Protein AF-A0A7U4J6I2-F1 (afdb_monomer_lite)

pLDDT: mean 76.16, std 17.22, range [40.38, 96.38]

Radius of gyration: 33.55 Å; chains: 1; bounding box: 62×80×97 Å

Secondary structure (DSSP, 8-state):
-------------------------------HHHHHHHHHHHHHHHHHHHHHHHHHHHHHHHHHHHHHHHHHHHHHHHHHHHHHHHHHHHHH------GGGHHHHHHHHHHHHHHHHHHHHHH---TTPPPHHHHHHHHHHHHHHHHHHHHS---

Structure (mmCIF, N/CA/C/O backbone):
data_AF-A0A7U4J6I2-F1
#
_entry.id   AF-A0A7U4J6I2-F1
#
loop_
_atom_site.group_PDB
_atom_site.id
_atom_site.type_symbol
_atom_site.label_atom_id
_atom_site.label_alt_id
_atom_site.label_comp_id
_atom_site.label_asym_id
_atom_site.label_entity_id
_atom_site.label_seq_id
_atom_site.pdbx_PDB_ins_code
_atom_site.Cartn_x
_atom_site.Cartn_y
_atom_site.Cartn_z
_atom_site.occupancy
_atom_site.B_iso_or_equiv
_atom_site.auth_seq_id
_atom_site.auth_comp_id
_atom_site.auth_asym_id
_atom_site.auth_atom_id
_atom_site.pdbx_PDB_model_num
ATOM 1 N N . MET A 1 1 ? 14.341 -37.092 4.712 1.00 40.38 1 MET A N 1
ATOM 2 C CA . MET A 1 1 ? 14.756 -36.888 6.117 1.00 40.38 1 MET A CA 1
ATOM 3 C C . MET A 1 1 ? 13.918 -35.769 6.706 1.00 40.38 1 MET A C 1
ATOM 5 O O . MET A 1 1 ? 14.080 -34.619 6.331 1.00 40.38 1 MET A O 1
ATOM 9 N N . ILE A 1 2 ? 12.957 -36.156 7.538 1.00 41.97 2 ILE A N 1
ATOM 10 C CA . ILE A 1 2 ? 11.948 -35.301 8.165 1.00 41.97 2 ILE A CA 1
ATOM 11 C C . ILE A 1 2 ? 12.553 -34.755 9.462 1.00 41.97 2 ILE A C 1
ATOM 13 O O . ILE A 1 2 ? 12.979 -35.542 10.304 1.00 41.97 2 ILE A O 1
ATOM 17 N N . LYS A 1 3 ? 12.593 -33.431 9.638 1.00 42.28 3 LYS A N 1
ATOM 18 C CA . LYS A 1 3 ? 12.804 -32.808 10.953 1.00 42.28 3 LYS A CA 1
ATOM 19 C C . LYS A 1 3 ? 11.637 -31.879 11.257 1.00 42.28 3 LYS A C 1
ATOM 21 O O . LYS A 1 3 ? 11.626 -30.701 10.929 1.00 42.28 3 LYS A O 1
ATOM 26 N N . LEU A 1 4 ? 10.642 -32.521 11.856 1.00 41.75 4 LEU A N 1
ATOM 27 C CA . LEU A 1 4 ? 9.522 -31.978 12.600 1.00 41.75 4 LEU A CA 1
ATOM 28 C C . LEU A 1 4 ? 10.085 -31.288 13.857 1.00 41.75 4 LEU A C 1
ATOM 30 O O . LEU A 1 4 ? 10.608 -31.972 14.733 1.00 41.75 4 LEU A O 1
ATOM 34 N N . PHE A 1 5 ? 10.018 -29.960 13.944 1.00 47.06 5 PHE A N 1
ATOM 35 C CA . PHE A 1 5 ? 10.234 -29.251 15.209 1.00 47.06 5 PHE A CA 1
ATOM 36 C C . PHE A 1 5 ? 8.872 -28.829 15.761 1.00 47.06 5 PHE A C 1
ATOM 38 O O . PHE A 1 5 ? 8.329 -27.777 15.439 1.00 47.06 5 PHE A O 1
ATOM 45 N N . LEU A 1 6 ? 8.312 -29.729 16.567 1.00 45.97 6 LEU A N 1
ATOM 46 C CA . LEU A 1 6 ? 7.329 -29.420 17.594 1.00 45.97 6 LEU A CA 1
ATOM 47 C C . LEU A 1 6 ? 8.041 -28.600 18.675 1.00 45.97 6 LEU A C 1
ATOM 49 O O . LEU A 1 6 ? 8.978 -29.105 19.289 1.00 45.97 6 LEU A O 1
AT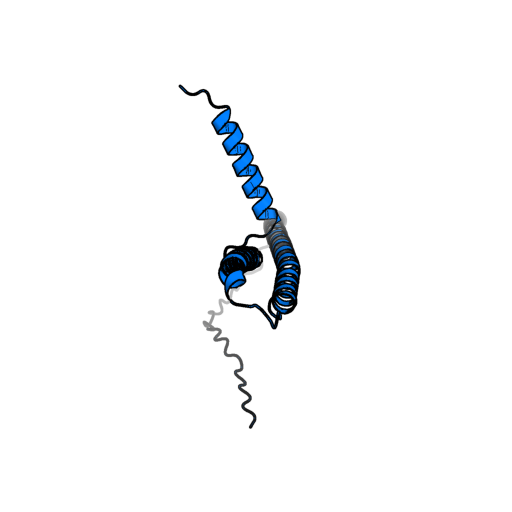OM 53 N N . LEU A 1 7 ? 7.583 -27.381 18.953 1.00 42.41 7 LEU A N 1
ATOM 54 C CA . LEU A 1 7 ? 7.808 -26.779 20.265 1.00 42.41 7 LEU A CA 1
ATOM 55 C C . LEU A 1 7 ? 6.479 -26.266 20.808 1.00 42.41 7 LEU A C 1
ATOM 57 O O . LEU A 1 7 ? 5.970 -25.211 20.432 1.00 42.41 7 LEU A O 1
ATOM 61 N N . SER A 1 8 ? 5.911 -27.104 21.667 1.00 44.81 8 SER A N 1
ATOM 62 C CA . SER A 1 8 ? 4.766 -26.818 22.510 1.00 44.81 8 SER A CA 1
ATOM 63 C C . SER A 1 8 ? 5.107 -25.783 23.583 1.00 44.81 8 SER A C 1
ATOM 65 O O . SER A 1 8 ? 6.195 -25.779 24.153 1.00 44.81 8 SER A O 1
ATOM 67 N N . ALA A 1 9 ? 4.102 -24.950 23.839 1.00 47.75 9 ALA A N 1
ATOM 68 C CA . ALA A 1 9 ? 3.800 -24.141 25.014 1.00 47.75 9 ALA A CA 1
ATOM 69 C C . ALA A 1 9 ? 4.600 -24.384 26.312 1.00 47.75 9 ALA A C 1
ATOM 71 O O . ALA A 1 9 ? 4.670 -25.499 26.822 1.00 47.75 9 ALA A O 1
ATOM 72 N N . ALA A 1 10 ? 4.994 -23.278 26.950 1.00 44.50 10 ALA A N 1
ATOM 73 C CA . ALA A 1 10 ? 5.068 -23.171 28.406 1.00 44.50 10 ALA A CA 1
ATOM 74 C C . ALA A 1 10 ? 4.720 -21.732 28.828 1.00 44.50 10 ALA A C 1
ATOM 76 O O . ALA A 1 10 ? 5.574 -20.855 28.931 1.00 44.50 10 ALA A O 1
ATOM 77 N N . LEU A 1 11 ? 3.423 -21.488 29.026 1.00 42.75 11 LEU A N 1
ATOM 78 C CA . LEU A 1 11 ? 2.893 -20.306 29.697 1.00 42.75 11 LEU A CA 1
ATOM 79 C C . LEU A 1 11 ? 3.181 -20.467 31.199 1.00 42.75 11 LEU A C 1
ATOM 81 O O . LEU A 1 11 ? 2.480 -21.203 31.892 1.00 42.75 11 LEU A O 1
ATOM 85 N N . ALA A 1 12 ? 4.237 -19.830 31.700 1.00 43.75 12 ALA A N 1
ATOM 86 C CA . ALA A 1 12 ? 4.539 -19.796 33.128 1.00 43.75 12 ALA A CA 1
ATOM 87 C C . ALA A 1 12 ? 3.609 -18.790 33.827 1.00 43.75 12 ALA A C 1
ATOM 89 O O . ALA A 1 12 ? 3.948 -17.623 34.017 1.00 43.75 12 ALA A O 1
ATOM 90 N N . ALA A 1 13 ? 2.407 -19.241 34.185 1.00 43.41 13 ALA A N 1
ATOM 91 C CA . ALA A 1 13 ? 1.543 -18.537 35.120 1.00 43.41 13 ALA A CA 1
ATOM 92 C C . ALA A 1 13 ? 2.112 -18.715 36.537 1.00 43.41 13 ALA A C 1
ATOM 94 O O . ALA A 1 13 ? 2.000 -19.781 37.139 1.00 43.41 13 ALA A O 1
ATOM 95 N N . ALA A 1 14 ? 2.755 -17.671 37.057 1.00 45.69 14 ALA A N 1
ATOM 96 C CA . ALA A 1 14 ? 3.150 -17.589 38.456 1.00 45.69 14 ALA A CA 1
ATOM 97 C C . ALA A 1 14 ? 1.887 -17.474 39.324 1.00 45.69 14 ALA A C 1
ATOM 99 O O . ALA A 1 14 ? 1.308 -16.400 39.469 1.00 45.69 14 ALA A O 1
ATOM 100 N N . ALA A 1 15 ? 1.440 -18.603 39.869 1.00 43.88 15 ALA A N 1
ATOM 101 C CA . ALA A 1 15 ? 0.414 -18.648 40.897 1.00 43.88 15 ALA A CA 1
ATOM 102 C C . ALA A 1 15 ? 1.038 -18.232 42.237 1.00 43.88 15 ALA A C 1
ATOM 104 O O . ALA A 1 15 ? 1.744 -19.006 42.881 1.00 43.88 15 ALA A O 1
ATOM 105 N N . THR A 1 16 ? 0.793 -16.994 42.657 1.00 54.72 16 THR A N 1
ATOM 106 C CA . THR A 1 16 ? 0.944 -16.596 44.058 1.00 54.72 16 THR A CA 1
ATOM 107 C C . THR A 1 16 ? -0.177 -17.250 44.877 1.00 54.72 16 THR A C 1
ATOM 109 O O . THR A 1 16 ? -1.333 -17.230 44.445 1.00 54.72 16 THR A O 1
ATOM 112 N N . PRO A 1 17 ? 0.107 -17.844 46.052 1.00 48.38 17 PRO A N 1
ATOM 113 C CA . PRO A 1 17 ? -0.946 -18.348 46.921 1.00 48.38 17 PRO A CA 1
ATOM 114 C C . PRO A 1 17 ? -1.696 -17.153 47.517 1.00 48.38 17 PRO A C 1
ATOM 116 O O . PRO A 1 17 ? -1.200 -16.467 48.410 1.00 48.38 17 PRO A O 1
ATOM 119 N N . ALA A 1 18 ? -2.889 -16.886 46.991 1.00 48.34 18 ALA A N 1
ATOM 120 C CA . ALA A 1 18 ? -3.823 -15.954 47.595 1.00 48.34 18 ALA A CA 1
ATOM 121 C C . ALA A 1 18 ? -4.298 -16.538 48.932 1.00 48.34 18 ALA A C 1
ATOM 123 O O . ALA A 1 18 ? -4.963 -17.572 48.989 1.00 48.34 18 ALA A O 1
ATOM 124 N N . THR A 1 19 ? -3.917 -15.865 50.011 1.00 48.91 19 THR A N 1
ATOM 125 C CA . THR A 1 19 ? -4.412 -16.052 51.370 1.00 48.91 19 THR A CA 1
ATOM 126 C C . THR A 1 19 ? -5.941 -16.045 51.358 1.00 48.91 19 THR A C 1
ATOM 128 O O . THR A 1 19 ? -6.564 -15.038 51.024 1.00 48.91 19 THR A O 1
ATOM 131 N N . ALA A 1 20 ? -6.554 -17.171 51.723 1.00 44.66 20 ALA A N 1
ATOM 132 C CA . ALA A 1 20 ? -7.990 -17.264 51.930 1.00 44.66 20 ALA A CA 1
ATOM 133 C C . ALA A 1 20 ? -8.385 -16.384 53.127 1.00 44.66 20 ALA A C 1
ATOM 135 O O . ALA A 1 20 ? -8.202 -16.764 54.282 1.00 44.66 20 ALA A O 1
ATOM 136 N N . GLN A 1 21 ? -8.910 -15.189 52.855 1.00 53.03 21 GLN A N 1
ATOM 137 C CA . GLN A 1 21 ? -9.627 -14.407 53.854 1.00 53.03 21 GLN A CA 1
ATOM 138 C C . GLN A 1 21 ? -11.035 -14.989 53.995 1.00 53.03 21 GLN A C 1
ATOM 140 O O . GLN A 1 21 ? -11.907 -14.778 53.155 1.00 53.03 21 GLN A O 1
ATOM 145 N N . THR A 1 22 ? -11.257 -15.733 55.076 1.00 45.66 22 THR A N 1
ATOM 146 C CA . THR A 1 22 ? -12.591 -16.013 55.614 1.00 45.66 22 THR A CA 1
ATOM 147 C C . THR A 1 22 ? -13.241 -14.697 56.031 1.00 45.66 22 THR A C 1
ATOM 149 O O . THR A 1 22 ? -13.003 -14.195 57.127 1.00 45.66 22 THR A O 1
ATOM 152 N N . VAL A 1 23 ? -14.062 -14.128 55.149 1.00 49.31 23 VAL A N 1
ATOM 153 C CA . VAL A 1 23 ? -14.975 -13.034 55.493 1.00 49.31 23 VAL A CA 1
ATOM 154 C C . VAL A 1 23 ? -16.255 -13.657 56.042 1.00 49.31 23 VAL A C 1
ATOM 156 O O . VAL A 1 23 ? -17.209 -13.926 55.317 1.00 49.31 23 VAL A O 1
ATOM 159 N N . SER A 1 24 ? -16.275 -13.908 57.348 1.00 50.00 24 SER A N 1
ATOM 160 C CA . SER A 1 24 ? -17.512 -14.063 58.110 1.00 50.00 24 SER A CA 1
ATOM 161 C C . SER A 1 24 ? -18.137 -12.678 58.286 1.00 50.00 24 SER A C 1
ATOM 163 O O . SER A 1 24 ? -17.932 -12.011 59.297 1.00 50.00 24 SER A O 1
ATOM 165 N N . GLY A 1 25 ? -18.843 -12.222 57.254 1.00 48.19 25 GLY A N 1
ATOM 166 C CA . GLY A 1 25 ? -19.657 -11.015 57.275 1.00 48.19 25 GLY A CA 1
ATOM 167 C C . GLY A 1 25 ? -21.080 -11.381 56.888 1.00 48.19 25 GLY A C 1
ATOM 168 O O . GLY A 1 25 ? -21.344 -11.716 55.738 1.00 48.19 25 GLY A O 1
ATOM 169 N N . THR A 1 26 ? -21.994 -11.332 57.854 1.00 47.72 26 THR A N 1
ATOM 170 C CA . THR A 1 26 ? -23.438 -11.201 57.617 1.00 47.72 26 THR A CA 1
ATOM 171 C C . THR A 1 26 ? -23.690 -10.266 56.428 1.00 47.72 26 THR A C 1
ATOM 173 O O . THR A 1 26 ? -23.086 -9.188 56.413 1.00 47.72 26 THR A O 1
ATOM 176 N N . PRO A 1 27 ? -24.546 -10.622 55.448 1.00 50.38 27 PRO A N 1
ATOM 177 C CA . PRO A 1 27 ? -24.859 -9.722 54.348 1.00 50.38 27 PRO A CA 1
ATOM 178 C C . PRO A 1 27 ? -25.510 -8.476 54.944 1.00 50.38 27 PRO A C 1
ATOM 180 O O . PRO A 1 27 ? -26.660 -8.507 55.381 1.00 50.38 27 PRO A O 1
ATOM 183 N N . ALA A 1 28 ? -24.748 -7.385 55.021 1.00 58.34 28 ALA A N 1
ATOM 184 C CA . ALA A 1 28 ? -25.308 -6.079 55.295 1.00 58.34 28 ALA A CA 1
ATOM 185 C C . ALA A 1 28 ? -26.399 -5.859 54.247 1.00 58.34 28 ALA A C 1
ATOM 187 O O . ALA A 1 28 ? -26.140 -6.002 53.052 1.00 58.34 28 ALA A O 1
ATOM 188 N N . VAL A 1 29 ? -27.622 -5.581 54.698 1.00 60.84 29 VAL A N 1
ATOM 189 C CA . VAL A 1 29 ? -28.743 -5.231 53.826 1.00 60.84 29 VAL A CA 1
ATOM 190 C C . VAL A 1 29 ? -28.343 -3.942 53.109 1.00 60.84 29 VAL A C 1
ATOM 192 O O . VAL A 1 29 ? -28.470 -2.843 53.647 1.00 60.84 29 VAL A O 1
ATOM 195 N N . VAL A 1 30 ? -27.742 -4.089 51.928 1.00 63.72 30 VAL A N 1
ATOM 196 C CA . VAL A 1 30 ? -27.364 -2.978 51.060 1.00 63.72 30 VAL A CA 1
ATOM 197 C C . VAL A 1 30 ? -28.670 -2.300 50.687 1.00 63.72 30 VAL A C 1
ATOM 199 O O . VAL A 1 30 ? -29.533 -2.932 50.084 1.00 63.72 30 VAL A O 1
ATOM 202 N N . SER A 1 31 ? -28.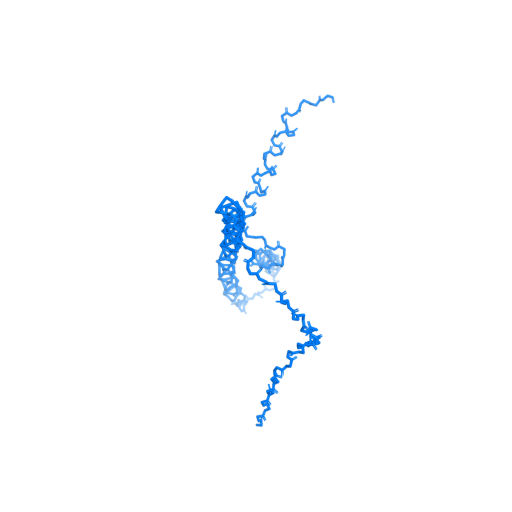849 -1.041 51.093 1.00 78.50 31 SER A N 1
ATOM 203 C CA . SER A 1 31 ? -30.078 -0.328 50.749 1.00 78.50 31 SER A CA 1
ATOM 204 C C . SER A 1 31 ? -30.230 -0.275 49.228 1.00 78.50 31 SER A C 1
ATOM 206 O O . SER A 1 31 ? -29.240 -0.085 48.515 1.00 78.50 31 SER A O 1
ATOM 208 N N . ASP A 1 32 ? -31.458 -0.399 48.726 1.00 81.31 32 ASP A N 1
ATOM 209 C CA . ASP A 1 32 ? -31.741 -0.402 47.283 1.00 81.31 32 ASP A CA 1
ATOM 210 C C . ASP A 1 32 ? -31.108 0.801 46.564 1.00 81.31 32 ASP A C 1
ATOM 212 O O . ASP A 1 32 ? -30.621 0.684 45.443 1.00 81.31 32 ASP A O 1
ATOM 216 N N . LYS A 1 33 ? -31.003 1.947 47.251 1.00 81.62 33 LYS A N 1
ATOM 217 C CA . LYS A 1 33 ? -30.322 3.150 46.749 1.00 81.62 33 LYS A CA 1
ATOM 218 C C . LYS A 1 33 ? -28.827 2.939 46.500 1.00 81.62 33 LYS A C 1
ATOM 220 O O . LYS A 1 33 ? -28.325 3.392 45.479 1.00 81.62 33 LYS A O 1
ATOM 225 N N . ALA A 1 34 ? -28.121 2.256 47.400 1.00 84.44 34 ALA A N 1
ATOM 226 C CA . ALA A 1 34 ? -26.706 1.932 47.214 1.00 84.44 34 ALA A CA 1
ATOM 227 C C . ALA A 1 34 ? -26.503 0.906 46.087 1.00 84.44 34 ALA A C 1
ATOM 229 O O . ALA A 1 34 ? -25.510 0.965 45.365 1.00 84.44 34 ALA A O 1
ATOM 230 N N . ARG A 1 35 ? -27.471 0.003 45.885 1.00 85.50 35 ARG A N 1
ATOM 231 C CA . ARG A 1 35 ? -27.432 -0.944 44.768 1.00 85.50 35 ARG A CA 1
ATOM 232 C C . ARG A 1 35 ? -27.675 -0.260 43.421 1.00 85.50 35 ARG A C 1
ATOM 234 O O . ARG A 1 35 ? -26.987 -0.574 42.454 1.00 85.50 35 ARG A O 1
ATOM 241 N N . ILE A 1 36 ? -28.604 0.695 43.362 1.00 89.56 36 ILE A N 1
ATOM 242 C CA . ILE A 1 36 ? -28.878 1.493 42.157 1.00 89.56 36 ILE A CA 1
ATOM 243 C C . ILE A 1 36 ? -27.643 2.306 41.755 1.00 89.56 36 ILE A C 1
ATOM 245 O O . ILE A 1 36 ? -27.232 2.245 40.599 1.00 89.56 36 ILE A O 1
ATOM 249 N N . THR A 1 37 ? -26.996 3.006 42.693 1.00 92.25 37 THR A N 1
ATOM 250 C CA . THR A 1 37 ? -25.800 3.808 42.378 1.00 92.25 37 THR A CA 1
ATOM 251 C C . THR A 1 37 ? -24.619 2.947 41.930 1.00 92.25 37 THR A C 1
ATOM 253 O O . THR A 1 37 ? -23.883 3.327 41.017 1.00 92.25 37 THR A O 1
ATOM 256 N N . GLU A 1 38 ? -24.449 1.760 42.518 1.00 91.25 38 GLU A N 1
ATOM 257 C CA . GLU A 1 38 ? -23.447 0.790 42.080 1.00 91.25 38 GLU A CA 1
ATOM 258 C C . GLU A 1 38 ? -23.713 0.314 40.642 1.00 91.25 38 GLU A C 1
ATOM 260 O O . GLU A 1 38 ? -22.797 0.316 39.814 1.00 91.25 38 GLU A O 1
ATOM 265 N N . LEU A 1 39 ? -24.962 -0.040 40.321 1.00 92.44 39 LEU A N 1
ATOM 266 C CA . LEU A 1 39 ? -25.364 -0.475 38.981 1.00 92.44 39 LEU A CA 1
ATOM 267 C C . LEU A 1 39 ? -25.218 0.643 37.942 1.00 92.44 39 LEU A C 1
ATOM 269 O O . LEU A 1 39 ? -24.721 0.392 36.846 1.00 92.44 39 LEU A O 1
ATOM 273 N N . GLU A 1 40 ? -25.558 1.887 38.278 1.00 94.44 40 GLU A N 1
ATOM 274 C CA . GLU A 1 40 ? -25.320 3.043 37.406 1.00 94.44 40 GLU A CA 1
ATOM 275 C C . GLU A 1 40 ? -23.825 3.246 37.129 1.00 94.44 40 GLU A C 1
ATOM 277 O O . GLU A 1 40 ? -23.421 3.486 35.988 1.00 94.44 40 GLU A O 1
ATOM 282 N N . ALA A 1 41 ? -22.975 3.106 38.150 1.00 93.62 41 ALA A N 1
ATOM 283 C CA . ALA A 1 41 ? -21.527 3.192 37.988 1.00 93.62 41 ALA A CA 1
ATOM 284 C C . ALA A 1 41 ? -20.958 2.024 37.162 1.00 93.62 41 ALA A C 1
ATOM 286 O O . ALA A 1 41 ? -19.960 2.193 36.456 1.00 93.62 41 ALA A O 1
ATOM 287 N N . GLN A 1 42 ? -21.559 0.835 37.239 1.00 92.94 42 GLN A N 1
ATOM 288 C CA . GLN A 1 42 ? -21.203 -0.304 36.390 1.00 92.94 42 GLN A CA 1
ATOM 289 C C . GLN A 1 42 ? -21.633 -0.071 34.937 1.00 92.94 42 GLN A C 1
ATOM 291 O O . GLN A 1 42 ? -20.811 -0.246 34.039 1.00 92.94 42 GLN A O 1
ATOM 296 N N . LEU A 1 43 ? -22.858 0.407 34.702 1.00 93.62 43 LEU A N 1
ATOM 297 C CA . LEU A 1 43 ? -23.349 0.747 33.364 1.00 93.62 43 LEU A CA 1
ATOM 298 C C . LEU A 1 43 ? -22.476 1.815 32.703 1.00 93.62 43 LEU A C 1
ATOM 300 O O . LEU A 1 43 ? -22.035 1.614 31.578 1.00 93.62 43 LEU A O 1
ATOM 304 N N . ARG A 1 44 ? -22.129 2.897 33.415 1.00 95.19 44 ARG A N 1
ATOM 305 C CA . ARG A 1 44 ? -21.220 3.937 32.891 1.00 95.19 44 ARG A CA 1
ATOM 306 C C . ARG A 1 44 ? -19.849 3.384 32.506 1.00 95.19 44 ARG A C 1
ATOM 308 O O . ARG A 1 44 ? -19.266 3.794 31.507 1.00 95.19 44 ARG A O 1
ATOM 315 N N . ARG A 1 45 ? -19.310 2.442 33.285 1.00 94.62 45 ARG A N 1
ATOM 316 C CA . ARG A 1 45 ? -18.048 1.772 32.935 1.00 94.62 45 ARG A CA 1
ATOM 317 C C . ARG A 1 45 ? -18.207 0.910 31.685 1.00 94.62 45 ARG A C 1
ATOM 319 O O . ARG A 1 45 ? -17.357 0.971 30.802 1.00 94.62 45 ARG A O 1
ATOM 326 N N . GLN A 1 46 ? -19.298 0.158 31.580 1.00 95.62 46 GLN A N 1
ATOM 327 C CA . GLN A 1 46 ? -19.580 -0.673 30.410 1.00 95.62 46 GLN A CA 1
ATOM 328 C C . GLN A 1 46 ? -19.783 0.157 29.138 1.00 95.62 46 GLN A C 1
ATOM 330 O O . GLN A 1 46 ? -19.268 -0.226 28.089 1.00 95.62 46 GLN A O 1
ATOM 335 N N . THR A 1 47 ? -20.461 1.306 29.215 1.00 96.12 47 THR A N 1
ATOM 336 C CA . THR A 1 47 ? -20.640 2.191 28.054 1.00 96.12 47 THR A CA 1
ATOM 337 C C . THR A 1 47 ? -19.308 2.752 27.574 1.00 96.12 47 THR A C 1
ATOM 339 O O . THR A 1 47 ? -19.031 2.698 26.381 1.00 96.12 47 THR A O 1
ATOM 342 N N . LEU A 1 48 ? -18.438 3.193 28.488 1.00 95.56 48 LEU A N 1
ATOM 343 C CA . LEU A 1 48 ? -17.104 3.685 28.128 1.00 95.56 48 LEU A CA 1
ATOM 344 C C . LEU A 1 48 ? -16.234 2.593 27.492 1.00 95.56 48 LEU A C 1
ATOM 346 O O . LEU A 1 48 ? -15.559 2.841 26.495 1.00 95.56 48 LEU A O 1
ATOM 350 N N . ILE A 1 49 ? -16.273 1.369 28.028 1.00 95.44 49 ILE A N 1
ATOM 351 C CA . ILE A 1 49 ? -15.561 0.225 27.438 1.00 95.44 49 ILE A CA 1
ATOM 352 C C . ILE A 1 49 ? -16.096 -0.068 26.032 1.00 95.44 49 ILE A C 1
ATOM 354 O O . ILE A 1 49 ? -15.311 -0.253 25.104 1.00 95.44 49 ILE A O 1
ATOM 358 N N . ALA A 1 50 ? -17.419 -0.066 25.851 1.00 95.25 50 ALA A N 1
ATOM 359 C CA . ALA A 1 50 ? -18.037 -0.298 24.551 1.00 95.25 50 ALA A CA 1
ATOM 360 C C . ALA A 1 50 ? -17.679 0.798 23.534 1.00 95.25 50 ALA A C 1
ATOM 362 O O . ALA A 1 50 ? -17.418 0.495 22.370 1.00 95.25 50 ALA A O 1
ATOM 363 N N . GLU A 1 51 ? -17.632 2.062 23.952 1.00 96.38 51 GLU A N 1
ATOM 364 C CA . GLU A 1 51 ? -17.206 3.178 23.104 1.00 96.38 51 GLU A CA 1
ATOM 365 C C . GLU A 1 51 ? -15.734 3.074 22.704 1.00 96.38 51 GLU A C 1
ATOM 367 O O . GLU A 1 51 ? -15.405 3.262 21.532 1.00 96.38 51 GLU A O 1
ATOM 372 N N . ASN A 1 52 ? -14.850 2.730 23.642 1.00 95.19 52 ASN A N 1
ATOM 373 C CA . ASN A 1 52 ? -13.433 2.521 23.348 1.00 95.19 52 ASN A CA 1
ATOM 374 C C . ASN A 1 52 ? -13.235 1.353 22.376 1.00 95.19 52 ASN A C 1
ATOM 376 O O . ASN A 1 52 ? -12.543 1.509 21.372 1.00 95.19 52 ASN A O 1
ATOM 380 N N . ALA A 1 53 ? -13.926 0.232 22.596 1.00 94.81 53 ALA A N 1
ATOM 381 C CA . ALA A 1 53 ? -13.882 -0.911 21.689 1.00 94.81 53 ALA A CA 1
ATOM 382 C C . ALA A 1 53 ? -14.379 -0.551 20.277 1.00 94.81 53 ALA A C 1
ATOM 384 O O . ALA A 1 53 ? -13.791 -0.974 19.283 1.00 94.81 53 ALA A O 1
ATOM 385 N N . ARG A 1 54 ? -15.434 0.271 20.157 1.00 95.25 54 ARG A N 1
ATOM 386 C CA . ARG A 1 54 ? -15.906 0.768 18.851 1.00 95.25 54 ARG A CA 1
ATOM 387 C C . ARG A 1 54 ? -14.833 1.593 18.140 1.00 95.25 54 ARG A C 1
ATOM 389 O O . ARG A 1 54 ? -14.569 1.335 16.968 1.00 95.25 54 ARG A O 1
ATOM 396 N N . LYS A 1 55 ? -14.179 2.517 18.850 1.00 94.88 55 LYS A N 1
ATOM 397 C CA . LYS A 1 55 ? -13.084 3.335 18.299 1.00 94.88 55 LYS A CA 1
ATOM 398 C C . LYS A 1 55 ? -11.906 2.476 17.842 1.00 94.88 55 LYS A C 1
ATOM 400 O O . LYS A 1 55 ? -11.386 2.684 16.751 1.00 94.88 55 LYS A O 1
ATOM 405 N N . GLU A 1 56 ? -11.510 1.480 18.630 1.00 93.25 56 GLU A N 1
ATOM 406 C CA . GLU A 1 56 ? -10.437 0.553 18.252 1.00 93.25 56 GLU A CA 1
ATOM 407 C C . GLU A 1 56 ? -10.782 -0.232 16.982 1.00 93.25 56 GLU A C 1
ATOM 409 O O . GLU A 1 56 ? -9.964 -0.324 16.065 1.00 93.25 56 GLU A O 1
ATOM 414 N N . VAL A 1 57 ? -12.015 -0.733 16.869 1.00 95.12 57 VAL A N 1
ATOM 415 C CA . VAL A 1 57 ? -12.481 -1.429 15.660 1.00 95.12 57 VAL A CA 1
ATOM 416 C C . VAL A 1 57 ? -12.485 -0.499 14.446 1.00 95.12 57 VAL A C 1
ATOM 418 O O . VAL A 1 57 ? -12.108 -0.920 13.351 1.00 95.12 57 VAL A O 1
ATOM 421 N N . GLU A 1 58 ? -12.885 0.760 14.607 1.00 94.31 58 GLU A N 1
ATOM 422 C CA . GLU A 1 58 ? -12.835 1.756 13.533 1.00 94.31 58 GLU A CA 1
ATOM 423 C C . GLU A 1 58 ? -11.402 2.027 13.066 1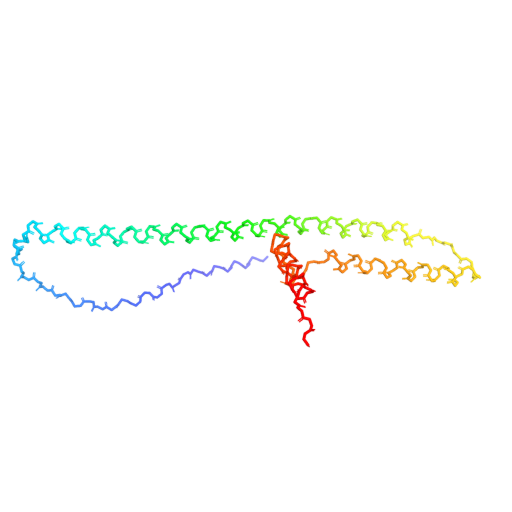.00 94.31 58 GLU A C 1
ATOM 425 O O . GLU A 1 58 ? -11.148 2.026 11.859 1.00 94.31 58 GLU A O 1
ATOM 430 N N . ILE A 1 59 ? -10.453 2.162 13.997 1.00 93.06 59 ILE A N 1
ATOM 431 C CA . ILE A 1 59 ? -9.024 2.317 13.690 1.00 93.06 59 ILE A CA 1
ATOM 432 C C . ILE A 1 59 ? -8.508 1.097 12.923 1.00 93.06 59 ILE A C 1
ATOM 434 O O . ILE A 1 59 ? -7.849 1.239 11.892 1.00 93.06 59 ILE A O 1
ATOM 438 N N . VAL A 1 60 ? -8.838 -0.115 13.376 1.00 92.81 60 VAL A N 1
ATOM 439 C CA . VAL A 1 60 ? -8.428 -1.353 12.697 1.00 92.81 60 VAL A CA 1
ATOM 440 C C . VAL A 1 60 ? -9.013 -1.426 11.287 1.00 92.81 60 VAL A C 1
ATOM 442 O O . VAL A 1 60 ? -8.295 -1.766 10.347 1.00 92.81 60 VAL A O 1
ATOM 445 N N . ARG A 1 61 ? -10.286 -1.057 11.102 1.00 93.38 61 ARG A N 1
ATOM 446 C CA . ARG A 1 61 ? -10.927 -1.016 9.778 1.00 93.38 61 ARG A CA 1
ATOM 447 C C . ARG A 1 61 ? -10.288 0.021 8.860 1.00 93.38 61 ARG A C 1
ATOM 449 O O . ARG A 1 61 ? -10.097 -0.263 7.681 1.00 93.38 61 ARG A O 1
ATOM 456 N N . ALA A 1 62 ? -9.942 1.199 9.376 1.00 89.94 62 ALA A N 1
ATOM 457 C CA . ALA A 1 62 ? -9.227 2.214 8.609 1.00 89.94 62 ALA A CA 1
ATOM 458 C C . ALA A 1 62 ? -7.840 1.710 8.179 1.00 89.94 62 ALA A C 1
ATOM 460 O O . ALA A 1 62 ? -7.493 1.795 7.004 1.00 89.94 62 ALA A O 1
ATOM 461 N N . ASN A 1 63 ? -7.092 1.091 9.095 1.00 88.25 63 ASN A N 1
ATOM 462 C CA . ASN A 1 63 ? -5.787 0.501 8.798 1.00 88.25 63 ASN A CA 1
ATOM 463 C C . ASN A 1 63 ? -5.872 -0.647 7.784 1.00 88.25 63 ASN A C 1
ATOM 465 O O . ASN A 1 63 ? -5.002 -0.766 6.925 1.00 88.25 63 ASN A O 1
ATOM 469 N N . ALA A 1 64 ? -6.910 -1.484 7.859 1.00 89.94 64 ALA A N 1
ATOM 470 C CA . ALA A 1 64 ? -7.146 -2.541 6.879 1.00 89.94 64 ALA A CA 1
ATOM 471 C C . ALA A 1 64 ? -7.358 -1.958 5.473 1.00 89.94 64 ALA A C 1
ATOM 473 O O . ALA A 1 64 ? -6.691 -2.388 4.539 1.00 89.94 64 ALA A O 1
ATOM 474 N N . ARG A 1 65 ? -8.174 -0.903 5.343 1.00 91.25 65 ARG A N 1
ATOM 475 C CA . ARG A 1 65 ? -8.392 -0.214 4.058 1.00 91.25 65 ARG A CA 1
ATOM 476 C C . ARG A 1 65 ? -7.099 0.349 3.469 1.00 91.25 65 ARG A C 1
ATOM 478 O O . ARG A 1 65 ? -6.838 0.152 2.290 1.00 91.25 65 ARG A O 1
ATOM 485 N N . LEU A 1 66 ? -6.260 0.991 4.286 1.00 89.81 66 LEU A N 1
ATOM 486 C CA . LEU A 1 66 ? -4.964 1.510 3.827 1.00 89.81 66 LEU A CA 1
ATOM 487 C C . LEU A 1 66 ? -4.037 0.392 3.323 1.00 89.81 66 LEU A C 1
ATOM 489 O O . LEU A 1 66 ? -3.315 0.573 2.343 1.00 89.81 66 LEU A O 1
ATOM 493 N N . LYS A 1 67 ? -4.065 -0.778 3.971 1.00 88.81 67 LYS A N 1
ATOM 494 C CA . LYS A 1 67 ? -3.309 -1.953 3.516 1.00 88.81 67 LYS A CA 1
ATOM 495 C C . LYS A 1 67 ? -3.870 -2.523 2.216 1.00 88.81 67 LYS A C 1
ATOM 497 O O . LYS A 1 67 ? -3.084 -2.871 1.339 1.00 88.81 67 LYS A O 1
ATOM 502 N N . ASP A 1 68 ? -5.189 -2.578 2.064 1.00 91.12 68 ASP A N 1
ATOM 503 C CA . ASP A 1 68 ? -5.827 -3.025 0.823 1.00 91.12 68 ASP A CA 1
ATOM 504 C C . ASP A 1 68 ? -5.436 -2.125 -0.357 1.00 91.12 68 ASP A C 1
ATOM 506 O O . ASP A 1 68 ? -5.104 -2.620 -1.435 1.00 91.12 68 ASP A O 1
ATOM 510 N N . GLU A 1 69 ? -5.377 -0.808 -0.144 1.00 88.81 69 GLU A N 1
ATOM 511 C CA . GLU A 1 69 ? -4.887 0.140 -1.149 1.00 88.81 69 GLU A CA 1
ATOM 512 C C . GLU A 1 69 ? -3.425 -0.128 -1.543 1.00 88.81 69 GLU A C 1
ATOM 514 O O . GLU A 1 69 ? -3.097 -0.128 -2.731 1.00 88.81 69 GLU A O 1
ATOM 519 N N . LEU A 1 70 ? -2.546 -0.411 -0.574 1.00 89.00 70 LEU A N 1
ATOM 520 C CA . LEU A 1 70 ? -1.152 -0.778 -0.851 1.00 89.00 70 LEU A CA 1
ATOM 521 C C . LEU A 1 70 ? -1.043 -2.094 -1.625 1.00 89.00 70 LEU A C 1
ATOM 523 O O . LEU A 1 70 ? -0.214 -2.206 -2.525 1.00 89.00 70 LEU A O 1
ATOM 527 N N . ILE A 1 71 ? -1.887 -3.082 -1.318 1.00 88.19 71 ILE A N 1
ATOM 528 C CA . ILE A 1 71 ? -1.925 -4.353 -2.052 1.00 88.19 71 ILE A CA 1
ATOM 529 C C . ILE A 1 71 ? -2.352 -4.118 -3.504 1.00 88.19 71 ILE A C 1
ATOM 531 O O . ILE A 1 71 ? -1.770 -4.704 -4.420 1.00 88.19 71 ILE A O 1
ATOM 535 N N . LEU A 1 72 ? -3.350 -3.263 -3.740 1.00 90.31 72 LEU A N 1
ATOM 536 C CA . LEU A 1 72 ? -3.780 -2.906 -5.093 1.00 90.31 72 LEU A CA 1
ATOM 537 C C . LEU A 1 72 ? -2.669 -2.194 -5.866 1.00 90.31 72 LEU A C 1
ATOM 539 O O . LEU A 1 72 ? -2.369 -2.592 -6.994 1.00 90.31 72 LEU A O 1
ATOM 543 N N . LEU A 1 73 ? -2.013 -1.212 -5.244 1.00 88.06 73 LEU A N 1
ATOM 544 C CA . LEU A 1 73 ? -0.856 -0.537 -5.828 1.00 88.06 73 LEU A CA 1
ATOM 545 C C . LEU A 1 73 ? 0.257 -1.542 -6.139 1.00 88.06 73 LEU A C 1
ATOM 547 O O . LEU A 1 73 ? 0.831 -1.505 -7.223 1.00 88.06 73 LEU A O 1
ATOM 551 N N . ALA A 1 74 ? 0.509 -2.501 -5.247 1.00 85.44 74 ALA A N 1
ATOM 552 C CA . ALA A 1 74 ? 1.515 -3.526 -5.471 1.00 85.44 74 ALA A CA 1
ATOM 553 C C . ALA A 1 74 ? 1.213 -4.414 -6.674 1.00 85.44 74 ALA A C 1
ATOM 555 O O . ALA A 1 74 ? 2.113 -4.721 -7.453 1.00 85.44 74 ALA A O 1
ATOM 556 N N . ARG A 1 75 ? -0.052 -4.795 -6.866 1.00 88.25 75 ARG A N 1
ATOM 557 C CA . ARG A 1 75 ? -0.474 -5.560 -8.047 1.00 88.25 75 ARG A CA 1
ATOM 558 C C . ARG A 1 75 ? -0.261 -4.770 -9.335 1.00 88.25 75 ARG A C 1
ATOM 560 O O . ARG A 1 75 ? 0.280 -5.324 -10.287 1.00 88.25 75 ARG A O 1
ATOM 567 N N . GLN A 1 76 ? -0.648 -3.495 -9.351 1.00 87.06 76 GLN A N 1
ATOM 568 C CA . GLN A 1 76 ? -0.470 -2.615 -10.512 1.00 87.06 76 GLN A CA 1
ATOM 569 C C . GLN A 1 76 ? 1.011 -2.461 -10.866 1.00 87.06 76 GLN A C 1
ATOM 571 O O . GLN A 1 76 ? 1.416 -2.710 -11.996 1.00 87.06 76 GLN A O 1
ATOM 576 N N . ARG A 1 77 ? 1.832 -2.150 -9.865 1.00 86.31 77 ARG A N 1
ATOM 577 C CA . ARG A 1 77 ? 3.276 -1.970 -10.001 1.00 86.31 77 ARG A CA 1
ATOM 578 C C . ARG A 1 77 ? 3.991 -3.240 -10.453 1.00 86.31 77 ARG A C 1
ATOM 580 O O . ARG A 1 77 ? 4.864 -3.187 -11.308 1.00 86.31 77 ARG A O 1
ATOM 587 N N . ASN A 1 78 ? 3.582 -4.400 -9.948 1.00 86.75 78 ASN A N 1
ATOM 588 C CA . ASN A 1 78 ? 4.127 -5.677 -10.401 1.00 86.75 78 ASN A CA 1
ATOM 589 C C . ASN A 1 78 ? 3.777 -5.951 -11.876 1.00 86.75 78 ASN A C 1
ATOM 591 O O . ASN A 1 78 ? 4.642 -6.347 -12.653 1.00 86.75 78 ASN A O 1
ATOM 595 N N . ALA A 1 79 ? 2.541 -5.660 -12.299 1.00 85.94 79 ALA A N 1
ATOM 596 C CA . ALA A 1 79 ? 2.161 -5.758 -13.708 1.00 85.94 79 ALA A CA 1
ATOM 597 C C . ALA A 1 79 ? 2.993 -4.817 -14.604 1.00 85.94 79 ALA A C 1
ATOM 599 O O . ALA A 1 79 ? 3.418 -5.223 -15.684 1.00 85.94 79 ALA A O 1
ATOM 600 N N . GLU A 1 80 ? 3.288 -3.597 -14.142 1.00 84.81 80 GLU A N 1
ATOM 601 C CA . GLU A 1 80 ? 4.186 -2.665 -14.841 1.00 84.81 80 GLU A CA 1
ATOM 602 C C . GLU A 1 80 ? 5.614 -3.213 -14.962 1.00 84.81 80 GLU A C 1
ATOM 604 O O . GLU A 1 80 ? 6.212 -3.120 -16.032 1.00 84.81 80 GLU A O 1
ATOM 609 N N . LEU A 1 81 ? 6.159 -3.828 -13.906 1.00 84.94 81 LEU A N 1
ATOM 610 C CA . LEU A 1 81 ? 7.488 -4.450 -13.950 1.00 84.94 81 LEU A CA 1
ATOM 611 C C . LEU A 1 81 ? 7.554 -5.583 -14.980 1.00 84.94 81 LEU A C 1
ATOM 613 O O . LEU A 1 81 ? 8.523 -5.660 -15.736 1.00 84.94 81 LEU A O 1
ATOM 617 N N . TYR A 1 82 ? 6.522 -6.430 -15.054 1.00 84.56 82 TYR A N 1
ATOM 618 C CA . TYR A 1 82 ? 6.436 -7.458 -16.094 1.00 84.56 82 TYR A CA 1
ATOM 619 C C . TYR A 1 82 ? 6.352 -6.850 -17.494 1.00 84.56 82 TYR A C 1
ATOM 621 O O . TYR A 1 82 ? 7.053 -7.315 -18.390 1.00 84.56 82 TYR A O 1
ATOM 629 N N . ALA A 1 83 ? 5.558 -5.792 -17.679 1.00 85.50 83 ALA A N 1
ATOM 630 C CA . ALA A 1 83 ? 5.461 -5.097 -18.961 1.00 85.50 83 ALA A CA 1
ATOM 631 C C . ALA A 1 83 ? 6.814 -4.501 -19.395 1.00 85.50 83 ALA A C 1
ATOM 633 O O . ALA A 1 83 ? 7.223 -4.653 -20.548 1.00 85.50 83 ALA A O 1
ATOM 634 N N . ILE A 1 84 ? 7.551 -3.888 -18.462 1.00 81.75 84 ILE A N 1
ATOM 635 C CA . ILE A 1 84 ? 8.907 -3.382 -18.707 1.00 81.75 84 ILE A CA 1
ATOM 636 C C . ILE A 1 84 ? 9.843 -4.530 -19.095 1.00 81.75 84 ILE A C 1
ATOM 638 O O . ILE A 1 84 ? 10.576 -4.415 -20.075 1.00 81.75 84 ILE A O 1
ATOM 642 N N . ALA A 1 85 ? 9.801 -5.650 -18.369 1.00 79.19 85 ALA A N 1
ATOM 643 C CA . ALA A 1 85 ? 10.625 -6.814 -18.678 1.00 79.19 85 ALA A CA 1
ATOM 644 C C . ALA A 1 85 ? 10.344 -7.357 -20.090 1.00 79.19 85 ALA A C 1
ATOM 646 O O . ALA A 1 85 ? 11.288 -7.638 -20.829 1.00 79.19 85 ALA A O 1
ATOM 647 N N . THR A 1 86 ? 9.074 -7.441 -20.500 1.00 83.56 86 THR A N 1
ATOM 648 C CA . THR A 1 86 ? 8.712 -7.844 -21.869 1.00 83.56 86 THR A CA 1
ATOM 649 C C . THR A 1 86 ? 9.201 -6.842 -22.917 1.00 83.56 86 THR A C 1
ATOM 651 O O . THR A 1 86 ? 9.794 -7.250 -23.910 1.00 83.56 86 THR A O 1
ATOM 654 N N . GLU A 1 87 ? 9.067 -5.533 -22.669 1.00 81.38 87 GLU A N 1
ATOM 655 C CA . GLU A 1 87 ? 9.522 -4.492 -23.604 1.00 81.38 87 GLU A CA 1
ATOM 656 C C . GLU A 1 87 ? 11.052 -4.507 -23.781 1.00 81.38 87 GLU A C 1
ATOM 658 O O . GLU A 1 87 ? 11.562 -4.291 -24.884 1.00 81.38 87 GLU A O 1
ATOM 663 N N . ILE A 1 88 ? 11.798 -4.796 -22.707 1.00 78.69 88 ILE A N 1
ATOM 664 C CA . ILE A 1 88 ? 13.256 -4.962 -22.749 1.00 78.69 88 ILE A CA 1
ATOM 665 C C . ILE A 1 88 ? 13.641 -6.188 -23.583 1.00 78.69 88 ILE A C 1
ATOM 667 O O . ILE A 1 88 ? 14.562 -6.089 -24.395 1.00 78.69 88 ILE A O 1
ATOM 671 N N . LEU A 1 89 ? 12.954 -7.324 -23.416 1.00 74.62 89 LEU A N 1
ATOM 672 C CA . LEU A 1 89 ? 13.218 -8.535 -24.203 1.00 74.62 89 LEU A CA 1
ATOM 673 C C . LEU A 1 89 ? 12.962 -8.302 -25.698 1.00 74.62 89 LEU A C 1
ATOM 675 O O . LEU A 1 89 ? 13.813 -8.640 -26.523 1.00 74.62 89 LEU A O 1
ATOM 679 N N . ASP A 1 90 ? 11.850 -7.649 -26.037 1.00 78.38 90 ASP A N 1
ATOM 680 C CA . ASP A 1 90 ? 11.478 -7.358 -27.425 1.00 78.38 90 ASP A CA 1
ATOM 681 C C . ASP A 1 90 ? 12.470 -6.402 -28.104 1.00 78.38 90 ASP A C 1
ATOM 683 O O . ASP A 1 90 ? 12.837 -6.585 -29.267 1.00 78.38 90 ASP A O 1
ATOM 687 N N . ARG A 1 91 ? 12.943 -5.375 -27.383 1.00 72.00 91 ARG A N 1
ATOM 688 C CA . ARG A 1 91 ? 13.869 -4.366 -27.930 1.00 72.00 91 ARG A CA 1
ATOM 689 C C . ARG A 1 91 ? 15.342 -4.763 -27.851 1.00 72.00 91 ARG A C 1
ATOM 691 O O . ARG A 1 91 ? 16.145 -4.250 -28.630 1.00 72.00 91 ARG A O 1
ATOM 698 N N . GLY A 1 92 ? 15.707 -5.647 -26.925 1.00 63.59 92 GLY A N 1
ATOM 699 C CA . GLY A 1 92 ? 17.082 -6.100 -26.705 1.00 63.59 92 GLY A CA 1
ATOM 700 C C . GLY A 1 92 ? 17.590 -7.095 -27.753 1.00 63.59 92 GLY A C 1
ATOM 701 O O . GLY A 1 92 ? 18.799 -7.204 -27.950 1.00 63.59 92 GLY A O 1
ATOM 702 N N . MET A 1 93 ? 16.700 -7.787 -28.472 1.00 57.09 93 MET A N 1
ATOM 703 C CA . MET A 1 93 ? 17.067 -8.797 -29.474 1.00 57.09 93 MET A CA 1
ATOM 704 C C . MET A 1 93 ? 17.151 -8.240 -30.906 1.00 57.09 93 MET A C 1
ATOM 706 O O . MET A 1 93 ? 16.411 -8.655 -31.799 1.00 57.09 93 MET A O 1
ATOM 710 N N . HIS A 1 94 ? 18.077 -7.316 -31.177 1.00 59.09 94 HIS A N 1
ATOM 711 C CA . HIS A 1 94 ? 18.400 -6.932 -32.559 1.00 59.09 94 HIS A CA 1
ATOM 712 C C . HIS A 1 94 ? 19.776 -7.468 -32.997 1.00 59.09 94 HIS A C 1
ATOM 714 O O . HIS A 1 94 ? 20.799 -6.912 -32.604 1.00 59.09 94 HIS A O 1
ATOM 720 N N . PRO A 1 95 ? 19.832 -8.528 -33.836 1.00 58.28 95 PRO A N 1
ATOM 721 C CA . PRO A 1 95 ? 21.054 -9.306 -34.064 1.00 58.28 95 PRO A CA 1
ATOM 722 C C . PRO A 1 95 ? 22.085 -8.680 -35.020 1.00 58.28 95 PRO A C 1
ATOM 724 O O . PRO A 1 95 ? 23.083 -9.327 -35.328 1.00 58.28 95 PRO A O 1
ATOM 727 N N . ARG A 1 96 ? 21.887 -7.462 -35.547 1.00 59.44 96 ARG A N 1
ATOM 728 C CA . ARG A 1 96 ? 22.802 -6.884 -36.552 1.00 59.44 96 ARG A CA 1
ATOM 729 C C . ARG A 1 96 ? 22.929 -5.364 -36.445 1.00 59.44 96 ARG A C 1
ATOM 731 O O . ARG A 1 96 ? 21.956 -4.639 -36.657 1.00 59.44 96 ARG A O 1
ATOM 738 N N . SER A 1 97 ? 24.147 -4.872 -36.224 1.00 54.84 97 SER A N 1
ATOM 739 C CA . SER A 1 97 ? 24.502 -3.465 -36.466 1.00 54.84 97 SER A CA 1
ATOM 740 C C . SER A 1 97 ? 25.959 -3.320 -36.914 1.00 54.84 97 SER A C 1
ATOM 742 O O . SER A 1 97 ? 26.861 -3.806 -36.243 1.00 54.84 97 SER A O 1
ATOM 744 N N . VAL A 1 98 ? 26.148 -2.655 -38.060 1.00 54.12 98 VAL A N 1
ATOM 745 C CA . VAL A 1 98 ? 27.428 -2.365 -38.736 1.00 54.12 98 VAL A CA 1
ATOM 746 C C . VAL A 1 98 ? 28.017 -1.039 -38.216 1.00 54.12 98 VAL A C 1
ATOM 748 O O . VAL A 1 98 ? 27.273 -0.109 -37.891 1.00 54.12 98 VAL A O 1
ATOM 751 N N . GLU A 1 99 ? 29.348 -0.970 -38.131 1.00 49.91 99 GLU A N 1
ATOM 752 C CA . GLU A 1 99 ? 30.157 -0.096 -37.258 1.00 49.91 99 GLU A CA 1
ATOM 753 C C . GLU A 1 99 ? 29.949 1.441 -37.271 1.00 49.91 99 GLU A C 1
ATOM 755 O O . GLU A 1 99 ? 30.083 2.029 -36.198 1.00 49.91 99 GLU A O 1
ATOM 760 N N . PRO A 1 100 ? 29.543 2.148 -38.345 1.00 51.56 100 PRO A N 1
ATOM 761 C CA . PRO A 1 100 ? 29.358 3.609 -38.274 1.00 51.56 100 PRO A CA 1
ATOM 762 C C . PRO A 1 100 ? 28.018 4.026 -37.643 1.00 51.56 100 PRO A C 1
ATOM 764 O O . PRO A 1 100 ? 27.878 5.124 -37.111 1.00 51.56 100 PRO A O 1
ATOM 767 N N . PHE A 1 101 ? 27.023 3.131 -37.645 1.00 55.34 101 PHE A N 1
ATOM 768 C CA . PHE A 1 101 ? 25.715 3.351 -37.015 1.00 55.34 101 PHE A CA 1
ATOM 769 C C . PHE A 1 101 ? 25.733 3.092 -35.501 1.00 55.34 101 PHE A C 1
ATOM 771 O O . PHE A 1 101 ? 24.714 3.282 -34.829 1.00 55.34 101 PHE A O 1
ATOM 778 N N . LEU A 1 102 ? 26.875 2.665 -34.949 1.00 62.06 102 LEU A N 1
ATOM 779 C CA . LEU A 1 102 ? 26.999 2.276 -33.548 1.00 62.06 102 LEU A CA 1
ATOM 780 C C . LEU A 1 102 ? 26.928 3.461 -32.588 1.00 62.06 102 LEU A C 1
ATOM 782 O O . LEU A 1 102 ? 26.344 3.296 -31.529 1.00 62.06 102 LEU A O 1
ATOM 786 N N . GLN A 1 103 ? 27.435 4.653 -32.922 1.00 67.31 103 GLN A N 1
ATOM 787 C CA . GLN A 1 103 ? 27.394 5.787 -31.982 1.00 67.31 103 GLN A CA 1
ATOM 788 C C . GLN A 1 103 ? 25.973 6.324 -31.768 1.00 67.31 103 GLN A C 1
ATOM 790 O O . GLN A 1 103 ? 25.514 6.410 -30.630 1.00 67.31 103 GLN A O 1
ATOM 795 N N . THR A 1 104 ? 25.226 6.613 -32.840 1.00 70.31 104 THR A N 1
ATOM 796 C CA . THR A 1 104 ? 23.822 7.044 -32.715 1.00 70.31 104 THR A CA 1
ATOM 797 C C . THR A 1 104 ? 22.955 5.949 -32.098 1.00 70.31 104 THR A C 1
ATOM 799 O O . THR A 1 104 ? 22.072 6.248 -31.294 1.00 70.31 104 THR A O 1
ATOM 802 N N . ARG A 1 105 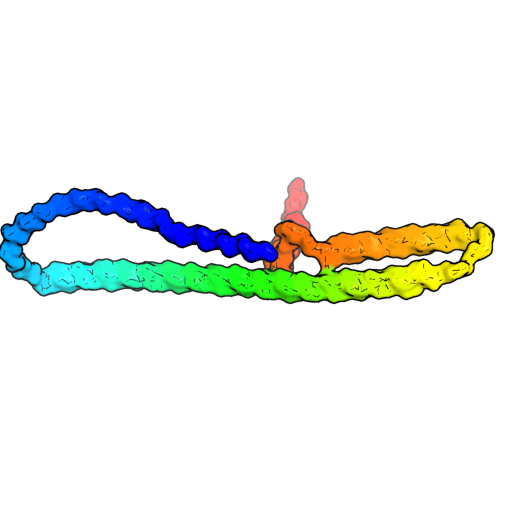? 23.201 4.671 -32.430 1.00 67.31 105 ARG A N 1
ATOM 803 C CA . ARG A 1 105 ? 22.505 3.560 -31.767 1.00 67.31 105 ARG A CA 1
ATOM 804 C C . ARG A 1 105 ? 22.899 3.420 -30.298 1.00 67.31 105 ARG A C 1
ATOM 806 O O . ARG A 1 105 ? 22.011 3.167 -29.499 1.00 67.31 105 ARG A O 1
ATOM 813 N N . ARG A 1 106 ? 24.156 3.654 -29.918 1.00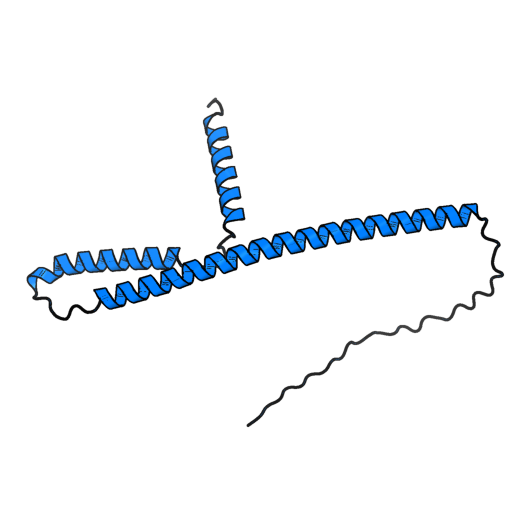 72.56 106 ARG A N 1
ATOM 814 C CA . ARG A 1 106 ? 24.617 3.631 -28.522 1.00 72.56 106 ARG A CA 1
ATOM 815 C C . ARG A 1 106 ? 23.906 4.690 -27.692 1.00 72.56 106 ARG A C 1
ATOM 817 O O . ARG A 1 106 ? 23.340 4.338 -26.672 1.00 72.56 106 ARG A O 1
ATOM 824 N N . VAL A 1 107 ? 23.832 5.934 -28.170 1.00 78.06 107 VAL A N 1
ATOM 825 C CA . VAL A 1 107 ? 23.085 7.006 -27.480 1.00 78.06 107 VAL A CA 1
ATOM 826 C C . VAL A 1 107 ? 21.601 6.654 -27.354 1.00 78.06 107 VAL A C 1
ATOM 828 O O . VAL A 1 107 ? 21.014 6.817 -26.290 1.00 78.06 107 VAL A O 1
ATOM 831 N N . LYS A 1 108 ? 20.985 6.114 -28.415 1.00 75.12 108 LYS A N 1
ATOM 832 C CA . LYS A 1 108 ? 19.589 5.649 -28.354 1.00 75.12 108 LYS A CA 1
ATOM 833 C C . LYS A 1 108 ? 19.398 4.521 -27.335 1.00 75.12 108 LYS A C 1
ATOM 835 O O . LYS A 1 108 ? 18.404 4.534 -26.618 1.00 75.12 108 LYS A O 1
ATOM 840 N N . MET A 1 109 ? 20.333 3.577 -27.255 1.00 72.25 109 MET A N 1
ATOM 841 C CA . MET A 1 109 ? 20.302 2.486 -26.278 1.00 72.25 109 MET A CA 1
ATOM 842 C C . MET A 1 109 ? 20.540 2.979 -24.847 1.00 72.25 109 MET A C 1
ATOM 844 O O . MET A 1 109 ? 19.853 2.516 -23.946 1.00 72.25 109 MET A O 1
ATOM 848 N N . GLU A 1 110 ? 21.444 3.937 -24.636 1.00 79.12 110 GLU A N 1
ATOM 849 C CA . GLU A 1 110 ? 21.696 4.568 -23.333 1.00 79.12 110 GLU A CA 1
ATOM 850 C C . GLU A 1 110 ? 20.444 5.305 -22.836 1.00 79.12 110 GLU A C 1
ATOM 852 O O . GLU A 1 110 ? 20.001 5.093 -21.712 1.00 79.12 110 GLU A O 1
ATOM 857 N N . ASN A 1 111 ? 19.796 6.087 -23.708 1.00 81.81 111 ASN A N 1
ATOM 858 C CA . ASN A 1 111 ? 18.547 6.779 -23.385 1.00 81.81 111 ASN A CA 1
ATOM 859 C C . ASN A 1 111 ? 17.408 5.799 -23.079 1.00 81.81 111 ASN A C 1
ATOM 861 O O . ASN A 1 111 ? 16.617 6.035 -22.170 1.00 81.81 111 ASN A O 1
ATOM 865 N N . LEU A 1 112 ? 17.313 4.698 -23.833 1.00 79.81 112 LEU A N 1
ATOM 866 C CA . LEU A 1 112 ? 16.339 3.641 -23.556 1.00 79.81 112 LEU A CA 1
ATOM 867 C C . LEU A 1 112 ? 16.613 2.971 -22.211 1.00 79.81 112 LEU A C 1
ATOM 869 O O . LEU A 1 112 ? 15.680 2.762 -21.443 1.00 79.81 112 LEU A O 1
ATOM 873 N N . LYS A 1 113 ? 17.879 2.667 -21.913 1.00 81.00 113 LYS A N 1
ATOM 874 C CA . LYS A 1 113 ? 18.294 2.091 -20.636 1.00 81.00 113 LYS A CA 1
ATOM 875 C C . LYS A 1 113 ? 17.921 3.014 -19.477 1.00 81.00 113 LYS A C 1
ATOM 877 O O . LYS A 1 113 ? 17.244 2.558 -18.564 1.00 81.00 113 LYS A O 1
ATOM 882 N N . GLN A 1 114 ? 18.261 4.300 -19.565 1.00 85.25 114 GLN A N 1
ATOM 883 C CA . GLN A 1 114 ? 17.896 5.291 -18.552 1.00 85.25 114 GLN A CA 1
ATOM 884 C C . GLN A 1 114 ? 16.375 5.371 -18.371 1.00 85.25 114 GLN A C 1
ATOM 886 O O . GLN A 1 114 ? 15.878 5.304 -17.252 1.00 85.25 114 GLN A O 1
ATOM 891 N N . ALA A 1 115 ? 15.614 5.429 -19.468 1.00 84.38 115 ALA A N 1
ATOM 892 C CA . ALA A 1 115 ? 14.156 5.478 -19.404 1.00 84.38 115 ALA A CA 1
ATOM 893 C C . ALA A 1 115 ? 13.549 4.227 -18.740 1.00 84.38 115 ALA A C 1
ATOM 895 O O . ALA A 1 115 ? 12.558 4.333 -18.014 1.00 84.38 115 ALA A O 1
ATOM 896 N N . PHE A 1 116 ? 14.126 3.044 -18.974 1.00 83.69 116 PHE A N 1
ATOM 897 C CA . PHE A 1 116 ? 13.712 1.821 -18.289 1.00 83.69 116 PHE A CA 1
ATOM 898 C C . PHE A 1 116 ? 14.105 1.824 -16.814 1.00 83.69 116 PHE A C 1
ATOM 900 O O . PHE A 1 116 ? 13.288 1.431 -15.989 1.00 83.69 116 PHE A O 1
ATOM 907 N N . GLU A 1 117 ? 15.301 2.292 -16.463 1.00 85.06 117 GLU A N 1
ATOM 908 C CA . GLU A 1 117 ? 15.743 2.418 -15.070 1.00 85.06 117 GLU A CA 1
ATOM 909 C C . GLU A 1 117 ? 14.850 3.381 -14.278 1.00 85.06 117 GLU A C 1
ATOM 911 O O . GLU A 1 117 ? 14.394 3.040 -13.186 1.00 85.06 117 GLU A O 1
ATOM 916 N N . ASP A 1 118 ? 14.504 4.532 -14.855 1.00 85.62 118 ASP A N 1
ATOM 917 C CA . ASP A 1 118 ? 13.597 5.503 -14.241 1.00 85.62 118 ASP A CA 1
ATOM 918 C C . ASP A 1 118 ? 12.199 4.900 -14.027 1.00 85.62 118 ASP A C 1
ATOM 920 O O . ASP A 1 118 ? 11.609 5.027 -12.950 1.00 85.62 118 ASP A O 1
ATOM 924 N N . ARG A 1 119 ? 11.677 4.177 -15.029 1.00 81.75 119 ARG A N 1
ATOM 925 C CA . ARG A 1 119 ? 10.387 3.475 -14.933 1.00 81.75 119 ARG A CA 1
ATOM 926 C C . ARG A 1 119 ? 10.409 2.339 -13.913 1.00 81.75 119 ARG A C 1
ATOM 928 O O . ARG A 1 119 ? 9.450 2.202 -13.162 1.00 81.75 119 ARG A O 1
ATOM 935 N N . LEU A 1 120 ? 11.484 1.554 -13.853 1.00 80.44 120 LEU A N 1
ATOM 936 C CA . LEU A 1 120 ? 11.663 0.493 -12.858 1.00 80.44 120 LEU A CA 1
ATOM 937 C C . LEU A 1 120 ? 11.699 1.072 -11.446 1.00 80.44 120 LEU A C 1
ATOM 939 O O . LEU A 1 120 ? 11.038 0.546 -10.554 1.00 80.44 120 LEU A O 1
ATOM 943 N N . ASN A 1 121 ? 12.431 2.168 -11.246 1.00 83.44 121 ASN A N 1
ATOM 944 C CA . ASN A 1 121 ? 12.506 2.845 -9.956 1.00 83.44 121 ASN A CA 1
ATOM 945 C C . ASN A 1 121 ? 11.144 3.402 -9.532 1.00 83.44 121 ASN A C 1
ATOM 947 O O . ASN A 1 121 ? 10.752 3.222 -8.383 1.00 83.44 121 ASN A O 1
ATOM 951 N N . ALA A 1 122 ? 10.394 4.010 -10.455 1.00 82.25 122 ALA A N 1
ATOM 952 C CA . ALA A 1 122 ? 9.039 4.492 -10.188 1.00 82.25 122 ALA A CA 1
ATOM 953 C C . ALA A 1 122 ? 8.039 3.352 -9.921 1.00 82.25 122 ALA A C 1
ATOM 955 O O . ALA A 1 122 ? 7.103 3.522 -9.138 1.00 82.25 122 ALA A O 1
ATOM 956 N N . ALA A 1 123 ? 8.230 2.202 -10.572 1.00 79.56 123 ALA A N 1
ATOM 957 C CA . ALA A 1 123 ? 7.395 1.023 -10.395 1.00 79.56 123 ALA A CA 1
ATOM 958 C C . ALA A 1 123 ? 7.733 0.233 -9.116 1.00 79.56 123 ALA A C 1
ATOM 960 O O . ALA A 1 123 ? 6.955 -0.609 -8.674 1.00 79.56 123 ALA A O 1
ATOM 961 N N . ARG A 1 124 ? 8.887 0.468 -8.492 1.00 81.88 124 ARG A N 1
ATOM 962 C CA . ARG A 1 124 ? 9.300 -0.271 -7.300 1.00 81.88 124 ARG A CA 1
ATOM 963 C C . ARG A 1 124 ? 8.566 0.239 -6.062 1.00 81.88 124 ARG A C 1
ATOM 965 O O . ARG A 1 124 ? 8.376 1.436 -5.874 1.00 81.88 124 ARG A O 1
ATOM 972 N N . ILE A 1 125 ? 8.178 -0.690 -5.194 1.00 80.88 125 ILE A N 1
ATOM 973 C CA . ILE A 1 125 ? 7.626 -0.364 -3.878 1.00 80.88 125 ILE A CA 1
ATOM 974 C C . ILE A 1 125 ? 8.774 -0.353 -2.877 1.00 80.88 125 ILE A C 1
ATOM 976 O O . ILE A 1 125 ? 9.537 -1.318 -2.794 1.00 80.88 125 ILE A O 1
ATOM 980 N N . PHE A 1 126 ? 8.877 0.733 -2.122 1.00 84.56 126 PHE A N 1
ATOM 981 C CA . PHE A 1 126 ? 9.833 0.915 -1.040 1.00 84.56 126 PHE A CA 1
ATOM 982 C C . PHE A 1 126 ? 9.105 0.895 0.305 1.00 84.56 126 PHE A C 1
ATOM 984 O O . PHE A 1 126 ? 7.892 1.081 0.376 1.00 84.56 126 PHE A O 1
ATOM 991 N N . GLU A 1 127 ? 9.851 0.728 1.395 1.00 79.50 127 GLU A N 1
ATOM 992 C CA . GLU A 1 127 ? 9.295 0.808 2.756 1.00 79.50 127 GLU A CA 1
ATOM 993 C C . GLU A 1 127 ? 8.670 2.180 3.054 1.00 79.50 127 GLU A C 1
ATOM 995 O O . GLU A 1 127 ? 7.758 2.298 3.867 1.00 79.50 127 GLU A O 1
ATOM 1000 N N . THR A 1 128 ? 9.130 3.219 2.357 1.00 84.38 128 THR A N 1
ATOM 1001 C CA . THR A 1 128 ? 8.617 4.589 2.447 1.00 84.38 128 THR A CA 1
ATOM 1002 C C . THR A 1 128 ? 7.414 4.856 1.538 1.00 84.38 128 THR A C 1
ATOM 1004 O O . THR A 1 128 ? 6.858 5.954 1.585 1.00 84.38 128 THR A O 1
ATOM 1007 N N . THR A 1 129 ? 7.000 3.896 0.701 1.00 82.62 129 THR A N 1
ATOM 1008 C CA . THR A 1 129 ? 5.857 4.068 -0.203 1.00 82.62 129 THR A CA 1
ATOM 1009 C C . THR A 1 129 ? 4.566 4.150 0.603 1.00 82.62 129 THR A C 1
ATOM 1011 O O . THR A 1 129 ? 4.185 3.220 1.311 1.00 82.62 129 THR A O 1
ATOM 1014 N N . GLN A 1 130 ? 3.881 5.284 0.484 1.00 86.12 130 GLN A N 1
ATOM 1015 C CA . GLN A 1 130 ? 2.653 5.549 1.218 1.00 86.12 130 GLN A CA 1
ATOM 1016 C C . GLN A 1 130 ? 1.422 5.008 0.477 1.00 86.12 130 GLN A C 1
ATOM 1018 O O . GLN A 1 130 ? 1.443 4.879 -0.751 1.00 86.12 130 GLN A O 1
ATOM 1023 N N . PRO A 1 131 ? 0.320 4.725 1.197 1.00 88.06 131 PRO A N 1
ATOM 1024 C CA . PRO A 1 131 ? -0.963 4.463 0.564 1.00 88.06 131 PRO A CA 1
ATOM 1025 C C . PRO A 1 131 ? -1.398 5.659 -0.305 1.00 88.06 131 PRO A C 1
ATOM 1027 O O . PRO A 1 131 ? -1.231 6.808 0.122 1.00 88.06 131 PRO A O 1
ATOM 1030 N N . PRO A 1 132 ? -2.013 5.426 -1.479 1.00 86.88 132 PRO A N 1
ATOM 1031 C CA . PRO A 1 132 ? -2.471 6.482 -2.383 1.00 86.88 132 PRO A CA 1
ATOM 1032 C C . PRO A 1 132 ? -3.342 7.545 -1.706 1.00 86.88 132 PRO A C 1
ATOM 1034 O O . PRO A 1 132 ? -3.179 8.737 -1.960 1.00 86.88 132 PRO A O 1
ATOM 1037 N N . SER A 1 133 ? -4.247 7.136 -0.812 1.00 85.00 133 SER A N 1
ATOM 1038 C CA . SER A 1 133 ? -5.116 8.065 -0.083 1.00 85.00 133 SER A CA 1
ATOM 1039 C C . SER A 1 133 ? -4.348 8.996 0.861 1.00 85.00 133 SER A C 1
ATOM 1041 O O . SER A 1 133 ? -4.702 10.169 0.989 1.00 85.00 133 SER A O 1
ATOM 1043 N N . VAL A 1 134 ? -3.282 8.504 1.498 1.00 86.25 134 VAL A N 1
ATOM 1044 C CA . VAL A 1 134 ? -2.413 9.298 2.382 1.00 86.25 134 VAL A CA 1
ATOM 1045 C C . VAL A 1 134 ? -1.594 10.283 1.558 1.00 86.25 134 VAL A C 1
ATOM 1047 O O . VAL A 1 134 ? -1.532 11.465 1.894 1.00 86.25 134 VAL A O 1
ATOM 1050 N N . GLN A 1 135 ? -1.051 9.824 0.433 1.00 86.31 135 GLN A N 1
ATOM 1051 C CA . GLN A 1 135 ? -0.246 10.658 -0.449 1.00 86.31 135 GLN A CA 1
ATOM 1052 C C . GLN A 1 135 ? -1.066 11.806 -1.058 1.00 86.31 135 GLN A C 1
ATOM 1054 O O . GLN A 1 135 ? -0.638 12.957 -1.022 1.00 86.31 135 GLN A O 1
ATOM 1059 N N . LEU A 1 136 ? -2.301 11.531 -1.497 1.00 88.50 136 LEU A N 1
ATOM 1060 C CA . LEU A 1 136 ? -3.226 12.561 -1.986 1.00 88.50 136 LEU A CA 1
ATOM 1061 C C . LEU A 1 136 ? -3.556 13.616 -0.923 1.00 88.50 136 LEU A C 1
ATOM 1063 O O . LEU A 1 136 ? -3.646 14.803 -1.242 1.00 88.50 136 LEU A O 1
ATOM 1067 N N . ARG A 1 137 ? -3.727 13.201 0.340 1.00 88.88 137 ARG A N 1
ATOM 1068 C CA . ARG A 1 137 ? -3.960 14.131 1.454 1.00 88.88 137 ARG A CA 1
ATOM 1069 C C . ARG A 1 137 ? -2.748 15.023 1.683 1.00 88.88 137 ARG A C 1
ATOM 1071 O O . ARG A 1 137 ? -2.904 16.241 1.658 1.00 88.88 137 ARG A O 1
ATOM 1078 N N . MET A 1 138 ? -1.553 14.444 1.793 1.00 89.50 138 MET A N 1
ATOM 1079 C CA . MET A 1 138 ? -0.317 15.215 1.951 1.00 89.50 138 MET A CA 1
ATOM 1080 C C . MET A 1 138 ? -0.107 16.205 0.801 1.00 89.50 138 MET A C 1
ATOM 1082 O O . MET A 1 138 ? 0.189 17.375 1.037 1.00 89.50 138 MET A O 1
ATOM 1086 N N . ASP A 1 139 ? -0.331 15.781 -0.442 1.00 89.81 139 ASP A N 1
ATOM 1087 C CA . ASP A 1 139 ? -0.199 16.657 -1.607 1.00 89.81 139 ASP A CA 1
ATOM 1088 C C . ASP A 1 139 ? -1.210 17.809 -1.580 1.00 89.81 139 ASP A C 1
ATOM 1090 O O . ASP A 1 139 ? -0.885 18.936 -1.966 1.00 89.81 139 ASP A O 1
ATOM 1094 N N . SER A 1 140 ? -2.437 17.551 -1.118 1.00 89.81 140 SER A N 1
ATOM 1095 C CA . SER A 1 140 ? -3.463 18.584 -0.963 1.00 89.81 140 SER A CA 1
ATOM 1096 C C . SER A 1 140 ? -3.105 19.597 0.128 1.00 89.81 140 SER A C 1
ATOM 1098 O O . SER A 1 140 ? -3.243 20.801 -0.089 1.00 89.81 140 SER A O 1
ATOM 1100 N N . GLU A 1 141 ? -2.552 19.134 1.251 1.00 90.12 141 GLU A N 1
ATOM 1101 C CA . GLU A 1 141 ? -2.102 19.981 2.359 1.00 90.12 141 GLU A CA 1
ATOM 1102 C C . GLU A 1 141 ? -0.902 20.839 1.951 1.00 90.12 141 GLU A C 1
ATOM 1104 O O . GLU A 1 141 ? -0.875 22.043 2.209 1.00 90.12 141 GLU A O 1
ATOM 1109 N N . LEU A 1 142 ? 0.066 20.259 1.237 1.00 90.56 142 LEU A N 1
ATOM 1110 C CA . LEU A 1 142 ? 1.213 20.993 0.703 1.00 90.56 142 LEU A CA 1
ATOM 1111 C C . LEU A 1 142 ? 0.787 22.040 -0.328 1.00 90.56 142 LEU A C 1
ATOM 1113 O O . LEU A 1 142 ? 1.324 23.149 -0.332 1.00 90.56 142 LEU A O 1
ATOM 1117 N N . LYS A 1 143 ? -0.184 21.722 -1.192 1.00 90.31 143 LYS A N 1
ATOM 1118 C CA . LYS A 1 143 ? -0.758 22.689 -2.140 1.00 90.31 143 LYS A CA 1
ATOM 1119 C C . LYS A 1 143 ? -1.476 23.826 -1.416 1.00 90.31 143 LYS A C 1
ATOM 1121 O O . LYS A 1 143 ? -1.241 24.983 -1.756 1.00 90.31 143 LYS A O 1
ATOM 1126 N N . ALA A 1 144 ? -2.292 23.515 -0.410 1.00 89.69 144 ALA A N 1
ATOM 1127 C CA . ALA A 1 144 ? -2.989 24.516 0.393 1.00 89.69 144 ALA A CA 1
ATOM 1128 C C . ALA A 1 144 ? -2.005 25.434 1.133 1.00 89.69 144 ALA A C 1
ATOM 1130 O O . ALA A 1 144 ? -2.155 26.653 1.104 1.00 89.69 144 ALA A O 1
ATOM 1131 N N . LYS A 1 145 ? -0.945 24.863 1.716 1.00 88.56 145 LYS A N 1
ATOM 1132 C CA . LYS A 1 145 ? 0.104 25.622 2.399 1.00 88.56 145 LYS A CA 1
ATOM 1133 C C . LYS A 1 145 ? 0.864 26.543 1.446 1.00 88.56 145 LYS A C 1
ATOM 1135 O O . LYS A 1 145 ? 0.999 27.724 1.729 1.00 88.56 145 LYS A O 1
ATOM 1140 N N . ARG A 1 146 ? 1.273 26.045 0.275 1.00 86.62 146 ARG A N 1
ATOM 1141 C CA . ARG A 1 146 ? 1.926 26.874 -0.756 1.00 86.62 146 ARG A CA 1
ATOM 1142 C C . ARG A 1 146 ? 1.034 28.019 -1.234 1.00 86.62 146 ARG A C 1
ATOM 1144 O O . ARG A 1 146 ? 1.539 29.106 -1.489 1.00 86.62 146 ARG A O 1
ATOM 1151 N N . ALA A 1 147 ? -0.272 27.785 -1.358 1.00 85.06 147 ALA A N 1
ATOM 1152 C CA . ALA A 1 147 ? -1.227 28.828 -1.720 1.00 8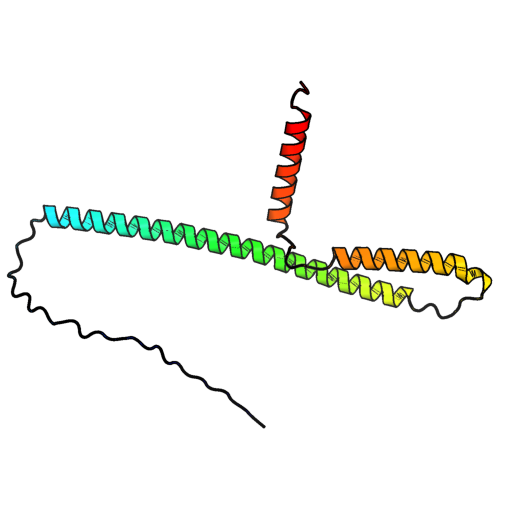5.06 147 ALA A CA 1
ATOM 1153 C C . ALA A 1 147 ? -1.371 29.885 -0.611 1.00 85.06 147 ALA A C 1
ATOM 1155 O O . ALA A 1 147 ? -1.409 31.074 -0.914 1.00 85.06 147 ALA A O 1
ATOM 1156 N N . ALA A 1 148 ? -1.388 29.469 0.659 1.00 84.75 148 ALA A N 1
ATOM 1157 C CA . ALA A 1 148 ? -1.406 30.379 1.803 1.00 84.75 148 ALA A CA 1
ATOM 1158 C C . ALA A 1 148 ? -0.115 31.213 1.900 1.00 84.75 148 ALA A C 1
ATOM 1160 O O . ALA A 1 148 ? -0.186 32.428 2.063 1.00 84.75 148 ALA A O 1
ATOM 1161 N N . ASP A 1 149 ? 1.049 30.587 1.710 1.00 84.75 149 ASP A N 1
ATOM 1162 C CA . ASP A 1 149 ? 2.354 31.259 1.727 1.00 84.75 149 ASP A CA 1
ATOM 1163 C C . ASP A 1 149 ? 2.507 32.247 0.553 1.00 84.75 149 ASP A C 1
ATOM 1165 O O . ASP A 1 149 ? 3.137 33.293 0.692 1.00 84.75 149 ASP A O 1
ATOM 1169 N N . ALA A 1 150 ? 1.906 31.949 -0.606 1.00 81.25 150 ALA A N 1
ATOM 1170 C CA . ALA A 1 150 ? 1.876 32.851 -1.759 1.00 81.25 150 ALA A CA 1
ATOM 1171 C C . ALA A 1 150 ? 0.897 34.029 -1.590 1.00 81.25 150 ALA A C 1
ATOM 1173 O O . ALA A 1 150 ? 1.096 35.072 -2.211 1.00 81.25 150 ALA A O 1
ATOM 1174 N N . ALA A 1 151 ? -0.150 33.866 -0.774 1.00 79.31 151 ALA A N 1
ATOM 1175 C CA . ALA A 1 151 ? -1.141 34.901 -0.473 1.00 79.31 151 ALA A CA 1
ATOM 1176 C C . ALA A 1 151 ? -0.749 35.793 0.722 1.00 79.31 151 ALA A C 1
ATOM 1178 O O . ALA A 1 151 ? -1.392 36.818 0.956 1.00 79.31 151 ALA A O 1
ATOM 1179 N N . ALA A 1 152 ? 0.291 35.428 1.478 1.00 76.50 152 ALA A N 1
ATOM 1180 C CA . ALA A 1 152 ? 0.808 36.244 2.567 1.00 76.50 152 ALA A CA 1
ATOM 1181 C C . ALA A 1 152 ? 1.519 37.500 2.013 1.00 76.50 152 ALA A C 1
ATOM 1183 O O . ALA A 1 152 ? 2.370 37.379 1.124 1.00 76.50 152 ALA A O 1
ATOM 1184 N N . PRO A 1 153 ? 1.205 38.714 2.511 1.00 64.94 153 PRO A N 1
ATOM 1185 C CA . PRO A 1 153 ? 1.887 39.926 2.078 1.00 64.94 153 PRO A CA 1
ATOM 1186 C C . PRO A 1 153 ? 3.370 39.840 2.450 1.00 64.94 153 PRO A C 1
ATOM 1188 O O . PRO A 1 153 ? 3.727 39.595 3.603 1.00 64.94 153 PRO A O 1
ATOM 1191 N N . ARG A 1 154 ? 4.240 40.024 1.453 1.00 64.06 154 ARG A N 1
ATOM 1192 C CA . ARG A 1 154 ? 5.680 40.192 1.665 1.00 64.06 154 ARG A CA 1
ATOM 1193 C C . ARG A 1 154 ? 5.891 41.563 2.309 1.00 64.06 154 ARG A C 1
ATOM 1195 O O . ARG A 1 154 ? 5.852 42.564 1.597 1.00 64.06 154 ARG A O 1
ATOM 1202 N N . ASN A 1 155 ? 6.028 41.591 3.632 1.00 57.16 155 ASN A N 1
ATOM 1203 C CA . ASN A 1 155 ? 6.495 42.769 4.366 1.00 57.16 155 ASN A CA 1
ATOM 1204 C C . ASN A 1 155 ? 7.996 42.969 4.160 1.00 57.16 155 ASN A C 1
ATOM 1206 O O . ASN A 1 155 ? 8.717 41.943 4.134 1.00 57.16 155 ASN A O 1
#

Organism: NCBI:txid1609977

Foldseek 3Di:
DDDDDDDDDDPPDPDDPDDDPPPPDDPDPCPVVNVVVVVVVVVVVVVVVVVVVVVVVVVVVVVVVQVVLVVVLLVVLVVQVVVLVVVCVVVVPDPDDDPPCCVVVVVVVVVVVVVSVVSNVVSDDDPPDGRPVVVVVVVVVVVVVVVVVVPDDDD

Sequence (155 aa):
MIKLFLLSAALAAAATPATAQTVSGTPAVVSDKARITELEAQLRRQTLIAENARKEVEIVRANARLKDELILLARQRNAELYAIATEILDRGMHPRSVEPFLQTRRVKMENLKQAFEDRLNAARIFETTQPPSVQLRMDSELKAKRAADAAAPRN